Protein AF-A0A5F8GMT0-F1 (afdb_monomer_lite)

Sequence (109 aa):
MADITDQGVKEIFQLEKQEGRELLRRLTKWKGFEEMKESRKNILLDILYDGIVFAVEKGFPWPAVVEVARFTEELLEETKDHRQHQAGHTRETMLLACLLIILEVIKHS

Structure (mmCIF, N/CA/C/O backbone):
data_AF-A0A5F8GMT0-F1
#
_entry.id   AF-A0A5F8GMT0-F1
#
loop_
_atom_site.group_PDB
_atom_site.id
_atom_site.type_symbol
_atom_site.label_atom_id
_atom_site.label_alt_id
_atom_site.label_comp_id
_atom_site.label_asym_id
_atom_site.label_entity_id
_atom_site.label_seq_id
_atom_site.pdbx_PDB_ins_code
_atom_site.Cartn_x
_atom_site.Cartn_y
_atom_site.Cartn_z
_atom_site.occupancy
_atom_site.B_iso_or_equiv
_atom_site.auth_seq_id
_atom_site.auth_comp_id
_atom_site.auth_asym_id
_atom_site.auth_atom_id
_atom_site.pdbx_PDB_model_num
ATOM 1 N N . MET A 1 1 ? -0.303 -10.700 -8.729 1.00 45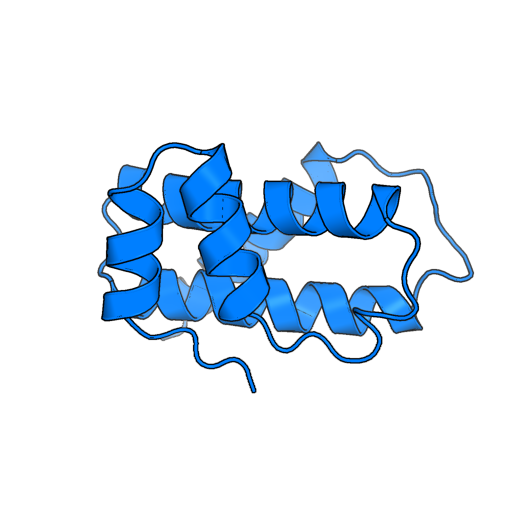.88 1 MET A N 1
ATOM 2 C CA . MET A 1 1 ? -1.267 -10.199 -7.735 1.00 45.88 1 MET A CA 1
ATOM 3 C C . MET A 1 1 ? -0.616 -10.352 -6.378 1.00 45.88 1 MET A C 1
ATOM 5 O O . MET A 1 1 ? -0.422 -11.481 -5.934 1.00 45.88 1 MET A O 1
ATOM 9 N N . ALA A 1 2 ? -0.152 -9.241 -5.812 1.00 55.72 2 ALA A N 1
ATOM 10 C CA . ALA A 1 2 ? 0.416 -9.195 -4.474 1.00 55.72 2 ALA A CA 1
ATOM 11 C C . ALA A 1 2 ? -0.576 -9.674 -3.408 1.00 55.72 2 ALA A C 1
ATOM 13 O O . ALA A 1 2 ? -1.786 -9.530 -3.573 1.00 55.72 2 ALA A O 1
ATOM 14 N N . ASP A 1 3 ? -0.043 -10.170 -2.295 1.00 67.88 3 ASP A N 1
ATOM 15 C CA . ASP A 1 3 ? -0.803 -10.509 -1.082 1.00 67.88 3 ASP A CA 1
ATOM 16 C C . ASP A 1 3 ? -0.928 -9.281 -0.155 1.00 67.88 3 ASP A C 1
ATOM 18 O O . ASP A 1 3 ? -0.948 -9.392 1.070 1.00 67.88 3 ASP A O 1
ATOM 22 N N . ILE A 1 4 ? -0.954 -8.070 -0.727 1.00 77.25 4 ILE A N 1
ATOM 23 C CA . ILE A 1 4 ? -1.113 -6.843 0.057 1.00 77.25 4 ILE A CA 1
ATOM 24 C C . ILE A 1 4 ? -2.561 -6.792 0.549 1.00 77.25 4 ILE A C 1
ATOM 26 O O . ILE A 1 4 ? -3.491 -6.553 -0.221 1.00 77.25 4 ILE A O 1
ATOM 30 N N . THR A 1 5 ? -2.729 -7.044 1.842 1.00 83.75 5 THR A N 1
ATOM 31 C CA . THR A 1 5 ? -3.999 -6.996 2.574 1.00 83.75 5 THR A CA 1
ATOM 32 C C . THR A 1 5 ? -4.039 -5.778 3.488 1.00 83.75 5 THR A C 1
ATOM 34 O O . THR A 1 5 ? -3.006 -5.160 3.758 1.00 83.75 5 THR A O 1
ATOM 37 N N . ASP A 1 6 ? -5.224 -5.442 4.007 1.00 84.75 6 ASP A N 1
ATOM 38 C CA . ASP A 1 6 ? -5.370 -4.353 4.979 1.00 84.75 6 ASP A CA 1
ATOM 39 C C . ASP A 1 6 ? -4.537 -4.618 6.241 1.00 84.75 6 ASP A C 1
ATOM 41 O O . ASP A 1 6 ? -3.960 -3.695 6.812 1.00 84.75 6 ASP A O 1
ATOM 45 N N . GLN A 1 7 ? -4.423 -5.885 6.642 1.00 86.06 7 GLN A N 1
ATOM 46 C CA . GLN A 1 7 ? -3.584 -6.296 7.757 1.00 86.06 7 GLN A CA 1
ATOM 47 C C . GLN A 1 7 ? -2.094 -6.147 7.424 1.00 86.06 7 GLN A C 1
ATOM 49 O O . GLN A 1 7 ? -1.353 -5.578 8.220 1.00 86.06 7 GLN A O 1
ATOM 54 N N . GLY A 1 8 ? -1.675 -6.538 6.216 1.00 85.56 8 GLY A N 1
ATOM 55 C CA . GLY A 1 8 ? -0.292 -6.378 5.768 1.00 85.56 8 GLY A CA 1
ATOM 56 C C . GLY A 1 8 ? 0.176 -4.919 5.756 1.00 85.56 8 GLY A C 1
ATOM 57 O O . GLY A 1 8 ? 1.267 -4.625 6.238 1.00 85.56 8 GLY A O 1
ATOM 58 N N . VAL A 1 9 ? -0.649 -3.980 5.272 1.00 84.50 9 VAL A N 1
ATOM 59 C CA . VAL A 1 9 ? -0.289 -2.545 5.290 1.00 84.50 9 VAL A CA 1
ATOM 60 C C . VAL A 1 9 ? -0.311 -1.942 6.696 1.00 84.50 9 VAL A C 1
ATOM 62 O O . VAL A 1 9 ? 0.509 -1.074 6.991 1.00 84.50 9 VAL A O 1
ATOM 65 N N . LYS A 1 10 ? -1.191 -2.422 7.586 1.00 87.69 10 LYS A N 1
ATOM 66 C CA . LYS A 1 10 ? -1.189 -2.029 9.005 1.00 87.69 10 LYS A CA 1
ATOM 67 C C . LYS A 1 10 ? 0.090 -2.477 9.701 1.00 87.69 10 LYS A C 1
ATOM 69 O O . LYS A 1 10 ? 0.691 -1.682 10.414 1.00 87.69 10 LYS A O 1
ATOM 74 N N . GLU A 1 11 ? 0.515 -3.719 9.478 1.00 88.50 11 GLU A N 1
ATOM 75 C CA . GLU A 1 11 ? 1.762 -4.247 10.040 1.00 88.50 11 GLU A CA 1
ATOM 76 C C . GLU A 1 11 ? 2.977 -3.472 9.517 1.00 88.50 11 GLU A C 1
ATOM 78 O O . GLU A 1 11 ? 3.824 -3.078 10.311 1.00 88.50 11 GLU A O 1
ATOM 83 N N . ILE A 1 12 ? 3.031 -3.144 8.218 1.00 87.75 12 ILE A N 1
ATOM 84 C CA . ILE A 1 12 ? 4.102 -2.299 7.653 1.00 87.75 12 ILE A CA 1
ATOM 85 C C . ILE A 1 12 ? 4.187 -0.948 8.371 1.00 87.75 12 ILE A C 1
ATOM 87 O O . ILE A 1 12 ? 5.289 -0.486 8.653 1.00 87.75 12 ILE A O 1
ATOM 91 N N . PHE A 1 13 ? 3.043 -0.321 8.655 1.00 85.62 13 PHE A N 1
ATOM 92 C CA . PHE A 1 13 ? 2.995 0.980 9.321 1.00 85.62 13 PHE A CA 1
ATOM 93 C C . PHE A 1 13 ? 3.368 0.915 10.811 1.00 85.62 13 PHE A C 1
ATOM 95 O O . PHE A 1 13 ? 3.852 1.898 11.365 1.00 85.62 13 PHE A O 1
ATOM 102 N N . GLN A 1 14 ? 3.140 -0.222 11.474 1.00 88.94 14 GLN A N 1
ATOM 103 C CA . GLN A 1 14 ? 3.498 -0.415 12.884 1.00 88.94 14 GLN A CA 1
ATOM 104 C C . GLN A 1 14 ? 4.979 -0.749 13.105 1.00 88.94 14 GLN A C 1
ATOM 106 O O . GLN A 1 14 ? 5.460 -0.640 14.232 1.00 88.94 14 GLN A O 1
ATOM 111 N N . LEU A 1 15 ? 5.692 -1.164 12.058 1.00 89.19 15 LEU A N 1
ATOM 112 C CA . LEU A 1 15 ? 7.102 -1.539 12.114 1.00 89.19 15 LEU A CA 1
ATOM 113 C C . LEU A 1 15 ? 8.030 -0.341 11.876 1.00 89.19 15 LEU A C 1
ATOM 115 O O . LEU A 1 15 ? 7.666 0.640 11.226 1.00 89.19 15 LEU A O 1
ATOM 119 N N . GLU A 1 16 ? 9.279 -0.441 12.343 1.00 87.31 16 GLU A N 1
ATOM 120 C CA . GLU A 1 16 ? 10.311 0.517 11.948 1.00 87.31 16 GLU A CA 1
ATOM 121 C C . GLU A 1 16 ? 10.566 0.439 10.434 1.00 87.31 16 GLU A C 1
ATOM 123 O O . GLU A 1 16 ? 10.442 -0.620 9.815 1.00 87.31 16 GLU A O 1
ATOM 128 N N . LYS A 1 17 ? 10.977 1.557 9.814 1.00 85.44 17 LYS A N 1
ATOM 129 C CA . LYS A 1 17 ? 11.089 1.683 8.346 1.00 85.44 17 LYS A CA 1
ATOM 130 C C . LYS A 1 17 ? 11.847 0.527 7.680 1.00 85.44 17 LYS A C 1
ATOM 132 O O . LYS A 1 17 ? 11.501 0.135 6.567 1.00 85.44 17 LYS A O 1
ATOM 137 N N . GLN A 1 18 ? 12.897 -0.005 8.306 1.00 85.56 18 GLN A N 1
ATOM 138 C CA . GLN A 1 18 ? 13.635 -1.135 7.733 1.00 85.56 18 GLN A CA 1
ATOM 139 C C . GLN A 1 18 ? 12.822 -2.434 7.749 1.00 85.56 18 GLN A C 1
ATOM 141 O O . GLN A 1 18 ? 12.696 -3.075 6.707 1.00 85.56 18 GLN A O 1
ATOM 146 N N . GLU A 1 19 ? 12.211 -2.774 8.881 1.00 87.50 19 GLU A N 1
ATOM 147 C CA . GLU A 1 19 ? 11.382 -3.972 9.037 1.00 87.50 19 GLU A CA 1
ATOM 148 C C . GLU A 1 19 ? 10.110 -3.894 8.186 1.00 87.50 19 GLU A C 1
ATOM 150 O O . GLU A 1 19 ? 9.765 -4.851 7.491 1.00 87.50 19 GLU A O 1
ATOM 155 N N . GLY A 1 20 ? 9.463 -2.726 8.143 1.00 88.12 20 GLY A N 1
ATOM 156 C CA . GLY A 1 20 ? 8.312 -2.476 7.276 1.00 88.12 20 GLY A CA 1
ATOM 157 C C . GLY A 1 20 ? 8.657 -2.653 5.794 1.00 88.12 20 GLY A C 1
ATOM 158 O O . GLY A 1 20 ? 7.884 -3.245 5.041 1.00 88.12 20 GLY A O 1
ATOM 159 N N . ARG A 1 21 ? 9.854 -2.229 5.360 1.00 85.62 21 ARG A N 1
ATOM 160 C CA . ARG A 1 21 ? 10.343 -2.465 3.987 1.00 85.62 21 ARG A CA 1
ATOM 161 C C . ARG A 1 21 ? 10.620 -3.939 3.707 1.00 85.62 21 ARG A C 1
ATOM 163 O O . ARG A 1 21 ? 10.354 -4.397 2.596 1.00 85.62 21 ARG A O 1
ATOM 170 N N . GLU A 1 22 ? 11.150 -4.685 4.670 1.00 86.19 22 GLU A N 1
ATOM 171 C CA . GLU A 1 22 ? 11.348 -6.129 4.518 1.00 86.19 22 GLU A CA 1
ATOM 172 C C . GLU A 1 22 ? 10.023 -6.886 4.440 1.00 86.19 22 GLU A C 1
ATOM 174 O O . GLU A 1 22 ? 9.872 -7.772 3.595 1.00 86.19 22 GLU A O 1
ATOM 179 N N . LEU A 1 23 ? 9.042 -6.512 5.261 1.00 87.19 23 LEU A N 1
ATOM 180 C CA . LEU A 1 23 ? 7.695 -7.063 5.188 1.00 87.19 23 LEU A CA 1
ATOM 181 C C . LEU A 1 23 ? 7.044 -6.734 3.839 1.00 87.19 23 LEU A C 1
ATOM 183 O O . LEU A 1 23 ? 6.555 -7.630 3.154 1.00 87.19 23 LEU A O 1
ATOM 187 N N . LEU A 1 24 ? 7.134 -5.480 3.393 1.00 86.12 24 LEU A N 1
ATOM 188 C CA . LEU A 1 24 ? 6.643 -5.048 2.086 1.00 86.12 24 LEU A CA 1
ATOM 189 C C . LEU A 1 24 ? 7.295 -5.830 0.940 1.00 86.12 24 LEU A C 1
ATOM 191 O O . LEU A 1 24 ? 6.620 -6.244 -0.001 1.00 86.12 24 LEU A O 1
ATOM 195 N N . ARG A 1 25 ? 8.596 -6.113 1.039 1.00 84.19 25 ARG A N 1
ATOM 196 C CA . ARG A 1 25 ? 9.312 -6.957 0.075 1.00 84.19 25 ARG A CA 1
ATOM 197 C C . ARG A 1 25 ? 8.761 -8.386 0.019 1.00 84.19 25 ARG A C 1
ATOM 199 O O . ARG A 1 25 ? 8.801 -8.995 -1.042 1.00 84.19 25 ARG A O 1
ATOM 206 N N . ARG A 1 26 ? 8.286 -8.935 1.139 1.00 84.12 26 ARG A N 1
ATOM 207 C CA . ARG A 1 26 ? 7.691 -10.283 1.200 1.00 84.12 26 ARG A CA 1
ATOM 208 C C . ARG A 1 26 ? 6.250 -10.302 0.691 1.00 84.12 26 ARG A C 1
ATOM 210 O O . ARG A 1 26 ? 5.832 -11.292 0.099 1.00 84.12 26 ARG A O 1
ATOM 217 N N . LEU A 1 27 ? 5.504 -9.223 0.925 1.00 82.69 27 LEU A N 1
ATOM 218 C CA . LEU A 1 27 ? 4.104 -9.087 0.509 1.00 82.69 27 LEU A CA 1
ATOM 219 C C . LEU A 1 27 ? 3.957 -8.757 -0.985 1.00 82.69 27 LEU A C 1
ATOM 221 O O . LEU A 1 27 ? 2.972 -9.150 -1.616 1.00 82.69 27 LEU A O 1
ATOM 225 N N . THR A 1 28 ? 4.947 -8.070 -1.558 1.00 77.62 28 THR A N 1
ATOM 226 C CA . THR A 1 28 ? 4.999 -7.735 -2.985 1.00 77.62 28 THR A CA 1
ATOM 227 C C . THR A 1 28 ? 5.475 -8.932 -3.811 1.00 77.62 28 THR A C 1
ATOM 229 O O . THR A 1 28 ? 6.503 -9.548 -3.532 1.00 77.62 28 THR A O 1
ATOM 232 N N . LYS A 1 29 ? 4.730 -9.269 -4.869 1.00 70.31 29 LYS A N 1
ATOM 233 C CA . LYS A 1 29 ? 5.061 -10.363 -5.805 1.00 70.31 29 LYS A CA 1
ATOM 234 C C . LYS A 1 29 ? 5.420 -9.797 -7.181 1.00 70.31 29 LYS A C 1
ATOM 236 O O . LYS A 1 29 ? 4.919 -10.277 -8.197 1.00 70.31 29 LYS A O 1
ATOM 241 N N . TRP A 1 30 ? 6.266 -8.760 -7.214 1.00 72.06 30 TRP A N 1
ATOM 242 C CA . TRP A 1 30 ? 6.685 -8.092 -8.453 1.00 72.06 30 TRP A CA 1
ATOM 243 C C . TRP A 1 30 ? 7.280 -9.112 -9.433 1.00 72.06 30 TRP A C 1
ATOM 245 O O . TRP A 1 30 ? 8.280 -9.769 -9.130 1.00 72.06 30 TRP A O 1
ATOM 255 N N . LYS A 1 31 ? 6.730 -9.225 -10.645 1.00 62.34 31 LYS A N 1
ATOM 256 C CA . LYS A 1 31 ? 7.340 -10.082 -11.670 1.00 62.34 31 LYS A CA 1
ATOM 257 C C . LYS A 1 31 ? 8.730 -9.554 -12.030 1.00 62.34 31 LYS A C 1
ATOM 259 O O . LYS A 1 31 ? 8.947 -8.341 -12.135 1.00 62.34 31 LYS A O 1
ATOM 264 N N . GLY A 1 32 ? 9.703 -10.456 -12.152 1.00 63.06 32 GLY A N 1
ATOM 265 C CA . GLY A 1 32 ? 11.104 -10.097 -12.399 1.00 63.06 32 GLY A CA 1
ATOM 266 C C . GLY A 1 32 ? 11.760 -9.329 -11.245 1.00 63.06 32 GLY A C 1
ATOM 267 O O . GLY A 1 32 ? 12.763 -8.641 -11.446 1.00 63.06 32 GLY A O 1
ATOM 268 N N . PHE A 1 33 ? 11.198 -9.387 -10.027 1.00 68.19 33 PHE A N 1
ATOM 269 C CA . PHE A 1 33 ? 11.825 -8.749 -8.870 1.00 68.19 33 PHE A CA 1
ATOM 270 C C . PHE A 1 33 ? 13.199 -9.315 -8.576 1.00 68.19 33 PHE A C 1
ATOM 272 O O . PHE A 1 33 ? 1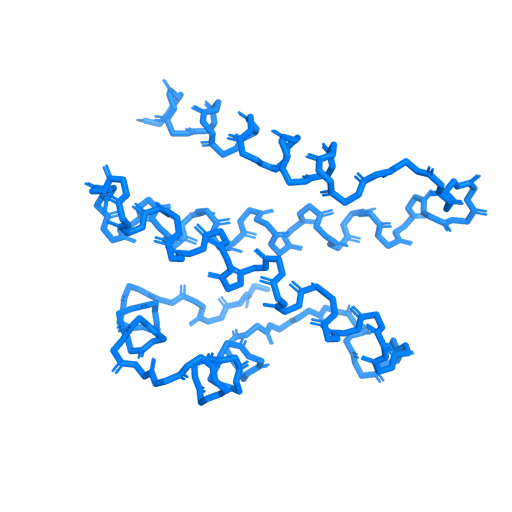4.114 -8.562 -8.264 1.00 68.19 33 PHE A O 1
ATOM 279 N N . GLU A 1 34 ? 13.355 -10.630 -8.683 1.00 67.81 34 GLU A N 1
ATOM 280 C CA . GLU A 1 34 ? 14.618 -11.321 -8.439 1.00 67.81 34 GLU A CA 1
ATOM 281 C C . GLU A 1 34 ? 15.689 -10.909 -9.456 1.00 67.81 34 GLU A C 1
ATOM 283 O O . GLU A 1 34 ? 16.825 -10.648 -9.063 1.00 67.81 34 GLU A O 1
ATOM 288 N N . GLU A 1 35 ? 15.288 -10.685 -10.707 1.00 70.50 35 GLU A N 1
ATOM 289 C CA . GLU A 1 35 ? 16.153 -10.328 -11.839 1.00 70.50 35 GLU A CA 1
ATOM 290 C C . GLU A 1 35 ? 16.555 -8.840 -11.877 1.00 70.50 35 GLU A C 1
ATOM 292 O O . GLU A 1 35 ? 17.497 -8.454 -12.571 1.00 70.50 35 GLU A O 1
ATOM 297 N N . MET A 1 36 ? 15.877 -7.965 -11.122 1.00 73.00 36 MET A N 1
ATOM 298 C CA . MET A 1 36 ? 16.244 -6.547 -11.064 1.00 73.00 36 MET A CA 1
ATOM 299 C C . MET A 1 36 ? 17.568 -6.305 -10.325 1.00 73.00 36 MET A C 1
ATOM 301 O O . MET A 1 36 ? 17.919 -6.995 -9.373 1.00 73.00 36 MET A O 1
ATOM 305 N N . LYS A 1 37 ? 18.281 -5.233 -10.692 1.00 78.69 37 LYS A N 1
ATOM 306 C CA . LYS A 1 37 ? 19.419 -4.741 -9.898 1.00 78.69 37 LYS A CA 1
ATOM 307 C C . LYS A 1 37 ? 18.954 -4.339 -8.498 1.00 78.69 37 LYS A C 1
ATOM 309 O O . LYS A 1 37 ? 17.965 -3.619 -8.361 1.00 78.69 37 LYS A O 1
ATOM 314 N N . GLU A 1 38 ? 19.703 -4.732 -7.473 1.00 74.06 38 GLU A N 1
ATOM 315 C CA . GLU A 1 38 ? 19.366 -4.4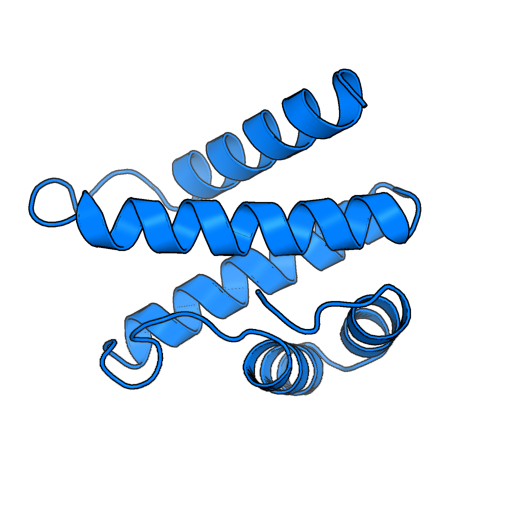86 -6.064 1.00 74.06 38 GLU A CA 1
ATOM 316 C C . GLU A 1 38 ? 19.159 -2.997 -5.736 1.00 74.06 38 GLU A C 1
ATOM 318 O O . GLU A 1 38 ? 18.231 -2.634 -5.015 1.00 74.06 38 GLU A O 1
ATOM 323 N N . SER A 1 39 ? 19.929 -2.109 -6.368 1.00 75.81 39 SER A N 1
ATOM 324 C CA . SER A 1 39 ? 19.761 -0.652 -6.262 1.00 75.81 39 SER A CA 1
ATOM 325 C C . SER A 1 39 ? 18.368 -0.202 -6.711 1.00 75.81 39 SER A C 1
ATOM 327 O O . SER A 1 39 ? 17.736 0.623 -6.058 1.00 75.81 39 SER A O 1
ATOM 329 N N . ARG A 1 40 ? 17.856 -0.776 -7.808 1.00 74.38 40 ARG A N 1
ATOM 330 C CA . ARG A 1 40 ? 16.517 -0.472 -8.327 1.00 74.38 40 ARG A CA 1
ATOM 331 C C . ARG A 1 40 ? 15.438 -1.025 -7.397 1.00 74.38 40 ARG A C 1
ATOM 333 O O . ARG A 1 40 ? 14.490 -0.306 -7.107 1.00 74.38 40 ARG A O 1
ATOM 340 N N . LYS A 1 41 ? 15.608 -2.251 -6.886 1.00 76.81 41 LYS A N 1
ATOM 341 C CA . LYS A 1 41 ? 14.689 -2.853 -5.901 1.00 76.81 41 LYS A CA 1
ATOM 342 C C . LYS A 1 41 ? 14.533 -1.959 -4.674 1.00 76.81 41 LYS A C 1
ATOM 344 O O . LYS A 1 41 ? 13.416 -1.676 -4.259 1.00 76.81 41 LYS A O 1
ATOM 349 N N . ASN A 1 42 ? 15.654 -1.468 -4.147 1.00 80.38 42 ASN A N 1
ATOM 350 C CA . ASN A 1 42 ? 15.663 -0.597 -2.979 1.00 80.38 42 ASN A CA 1
ATOM 351 C C . ASN A 1 42 ? 14.902 0.710 -3.207 1.00 80.38 42 ASN A C 1
ATOM 353 O O . ASN A 1 42 ? 14.139 1.104 -2.331 1.00 80.38 42 ASN A O 1
ATOM 357 N N . ILE A 1 43 ? 15.076 1.341 -4.373 1.00 80.19 43 ILE A N 1
ATOM 358 C CA . ILE A 1 43 ? 14.374 2.581 -4.735 1.00 80.19 43 ILE A CA 1
ATOM 359 C C . ILE A 1 43 ? 12.865 2.343 -4.844 1.00 80.19 43 ILE A C 1
ATOM 361 O O . ILE A 1 43 ? 12.088 3.120 -4.306 1.00 80.19 43 ILE A O 1
ATOM 365 N N . LEU A 1 44 ? 12.447 1.268 -5.514 1.00 76.94 44 LEU A N 1
ATOM 366 C CA . LEU A 1 44 ? 11.030 0.939 -5.686 1.00 76.94 44 LEU A CA 1
ATOM 367 C C . LEU A 1 44 ? 10.349 0.636 -4.346 1.00 76.94 44 LEU A C 1
ATOM 369 O O . LEU A 1 44 ? 9.245 1.107 -4.100 1.00 76.94 44 LEU A O 1
ATOM 373 N N . LEU A 1 45 ? 11.026 -0.109 -3.465 1.00 82.69 45 LEU A N 1
ATOM 374 C CA . LEU A 1 45 ? 10.525 -0.389 -2.118 1.00 82.69 45 LEU A CA 1
ATOM 375 C C . LEU A 1 45 ? 10.418 0.879 -1.269 1.00 82.69 45 LEU A C 1
ATOM 377 O O . LEU A 1 45 ? 9.500 0.986 -0.468 1.00 82.69 45 LEU A O 1
ATOM 381 N N . ASP A 1 46 ? 11.349 1.823 -1.425 1.00 83.94 46 ASP A N 1
ATOM 382 C CA . ASP A 1 46 ? 11.298 3.106 -0.718 1.00 83.94 46 ASP A CA 1
ATOM 383 C C . ASP A 1 46 ? 10.109 3.951 -1.200 1.00 83.94 46 ASP A C 1
ATOM 385 O O . ASP A 1 46 ? 9.359 4.443 -0.370 1.00 83.94 46 ASP A O 1
ATOM 389 N N . ILE A 1 47 ? 9.861 4.013 -2.516 1.00 78.81 47 ILE A N 1
ATOM 390 C CA . ILE A 1 47 ? 8.693 4.704 -3.096 1.00 78.81 47 ILE A CA 1
ATOM 391 C C . ILE A 1 47 ? 7.380 4.082 -2.609 1.00 78.81 47 ILE A C 1
ATOM 393 O O . ILE A 1 47 ? 6.466 4.802 -2.220 1.00 78.81 47 ILE A O 1
ATOM 397 N N . LEU A 1 48 ? 7.276 2.750 -2.628 1.00 80.69 48 LEU A N 1
ATOM 398 C CA . LEU A 1 48 ? 6.053 2.066 -2.212 1.00 80.69 48 LEU A CA 1
ATOM 399 C C . LEU A 1 48 ? 5.791 2.236 -0.707 1.00 80.69 48 LEU A C 1
ATOM 401 O O . LEU A 1 48 ? 4.656 2.479 -0.308 1.00 80.69 48 LEU A O 1
ATOM 405 N N . TYR A 1 49 ? 6.838 2.151 0.119 1.00 86.06 49 TYR A N 1
ATOM 406 C CA . TYR A 1 49 ? 6.739 2.408 1.555 1.00 86.06 49 TYR A CA 1
ATOM 407 C C . TYR A 1 49 ? 6.300 3.851 1.838 1.00 86.06 49 TYR A C 1
ATOM 409 O O . TYR A 1 49 ? 5.378 4.064 2.620 1.00 86.06 49 TYR A O 1
ATOM 417 N N . ASP A 1 50 ? 6.917 4.829 1.171 1.00 83.38 50 ASP A N 1
ATOM 418 C CA . ASP A 1 50 ? 6.584 6.248 1.327 1.00 83.38 50 ASP A CA 1
ATOM 419 C C . ASP A 1 50 ? 5.134 6.533 0.908 1.00 83.38 50 ASP A C 1
ATOM 421 O O . ASP A 1 50 ? 4.411 7.218 1.621 1.00 83.38 50 ASP A O 1
ATOM 425 N N . GLY A 1 51 ? 4.658 5.908 -0.176 1.00 79.00 51 GLY A N 1
ATOM 426 C CA . GLY A 1 51 ? 3.261 5.998 -0.609 1.00 79.00 51 GLY A CA 1
ATOM 427 C C . GLY A 1 51 ? 2.260 5.429 0.406 1.00 79.00 51 GLY A C 1
ATOM 428 O O . GLY A 1 51 ? 1.212 6.033 0.634 1.00 79.00 51 GLY A O 1
ATOM 429 N N . ILE A 1 52 ? 2.586 4.303 1.053 1.00 82.81 52 ILE A N 1
ATOM 430 C CA . ILE A 1 52 ? 1.756 3.713 2.119 1.00 82.81 52 ILE A CA 1
ATOM 431 C C . ILE A 1 52 ? 1.719 4.636 3.337 1.00 82.81 52 ILE A C 1
ATOM 433 O O . ILE A 1 52 ? 0.634 4.962 3.817 1.00 82.81 52 ILE A O 1
ATOM 437 N N . VAL A 1 53 ? 2.884 5.082 3.819 1.00 85.00 53 VAL A N 1
ATOM 438 C CA . VAL A 1 53 ? 2.979 5.993 4.970 1.00 85.00 53 VAL A CA 1
ATOM 439 C C . VAL A 1 53 ? 2.226 7.284 4.682 1.00 85.00 53 VAL A C 1
ATOM 441 O O . VAL A 1 53 ? 1.386 7.678 5.483 1.00 85.00 53 VAL A O 1
ATOM 444 N N . PHE A 1 54 ? 2.428 7.877 3.506 1.00 82.69 54 PHE A N 1
ATOM 445 C CA . PHE A 1 54 ? 1.719 9.077 3.086 1.00 82.69 54 PHE A CA 1
ATOM 446 C C . PHE A 1 54 ? 0.200 8.878 3.104 1.00 82.69 54 PHE A C 1
ATOM 448 O O . PHE A 1 54 ? -0.526 9.725 3.624 1.00 82.69 54 PHE A O 1
ATOM 455 N N . ALA A 1 55 ? -0.307 7.765 2.566 1.00 81.75 55 ALA A N 1
ATOM 456 C CA . ALA A 1 55 ? -1.742 7.499 2.559 1.00 81.75 55 ALA A CA 1
ATOM 457 C C . ALA A 1 55 ? -2.303 7.341 3.989 1.00 81.75 55 ALA A C 1
ATOM 459 O O . ALA A 1 55 ? -3.365 7.880 4.310 1.00 81.75 55 ALA A O 1
ATOM 460 N N . VAL A 1 56 ? -1.564 6.674 4.877 1.00 84.38 56 VAL A N 1
ATOM 461 C CA . VAL A 1 56 ? -1.947 6.551 6.290 1.00 84.38 56 VAL A CA 1
ATOM 462 C C . VAL A 1 56 ? -1.911 7.911 6.998 1.00 84.38 56 VAL A C 1
ATOM 464 O O . VAL A 1 56 ? -2.874 8.271 7.671 1.00 84.38 56 VAL A O 1
ATOM 467 N N . GLU A 1 57 ? -0.861 8.711 6.802 1.00 84.69 57 GLU A N 1
ATOM 468 C CA . GLU A 1 57 ? -0.718 10.050 7.396 1.00 84.69 57 GLU A CA 1
ATOM 469 C C . GLU A 1 57 ? -1.775 11.044 6.897 1.00 84.69 57 GLU A C 1
ATOM 471 O O . GLU A 1 57 ? -2.182 11.948 7.627 1.00 84.69 57 GLU A O 1
ATOM 476 N N . LYS A 1 58 ? -2.267 10.873 5.666 1.00 83.50 58 LYS A N 1
ATOM 477 C CA . LYS A 1 58 ? -3.403 11.640 5.134 1.00 83.50 58 LYS A CA 1
ATOM 478 C C . LYS A 1 58 ? -4.759 11.193 5.684 1.00 83.50 58 LYS A C 1
ATOM 480 O O . LYS A 1 58 ? -5.751 11.875 5.433 1.00 83.50 58 LYS A O 1
ATOM 485 N N . GLY A 1 59 ? -4.810 10.096 6.438 1.00 82.25 59 GLY A N 1
ATOM 486 C CA . GLY A 1 59 ? -6.034 9.569 7.034 1.00 82.25 59 GLY A CA 1
ATOM 487 C C . GLY A 1 59 ? -6.908 8.780 6.060 1.00 82.25 59 GLY A C 1
ATOM 488 O O . GLY A 1 59 ? -8.111 8.657 6.296 1.00 82.25 59 GLY A O 1
ATOM 489 N N . PHE A 1 60 ? -6.341 8.256 4.966 1.00 81.00 60 PHE A N 1
ATOM 490 C CA . PHE A 1 60 ? -7.093 7.379 4.071 1.00 81.00 60 PHE A CA 1
ATOM 491 C C . PHE A 1 60 ? -7.503 6.086 4.796 1.00 81.00 60 PHE A C 1
ATOM 493 O O . PHE A 1 60 ? -6.752 5.564 5.627 1.00 81.00 60 PHE A O 1
ATOM 500 N N . PRO A 1 61 ? -8.687 5.530 4.487 1.00 85.12 61 PRO A N 1
ATOM 501 C CA . PRO A 1 61 ? -9.110 4.262 5.059 1.00 85.12 61 PRO A CA 1
ATOM 502 C C . PRO A 1 61 ? -8.208 3.126 4.554 1.00 85.12 61 PRO A C 1
ATOM 504 O O . PRO A 1 61 ? -7.759 3.137 3.409 1.00 85.12 61 PRO A O 1
ATOM 507 N N . TRP A 1 62 ? -7.974 2.108 5.386 1.00 85.50 62 TRP A N 1
ATOM 508 C CA . TRP A 1 62 ? -7.070 0.991 5.068 1.00 85.50 62 TRP A CA 1
ATOM 509 C C . TRP A 1 62 ? -7.298 0.321 3.700 1.00 85.50 62 TRP A C 1
ATOM 511 O O . TRP A 1 62 ? -6.304 0.030 3.039 1.00 85.50 62 TRP A O 1
ATOM 521 N N . PRO A 1 63 ? -8.541 0.112 3.217 1.00 83.75 63 PRO A N 1
ATOM 522 C CA . PRO A 1 63 ? -8.772 -0.399 1.865 1.00 83.75 63 PRO A CA 1
ATOM 523 C C . PRO A 1 63 ? -8.180 0.498 0.769 1.00 83.75 63 PRO A C 1
ATOM 525 O O . PRO A 1 63 ? -7.542 -0.011 -0.146 1.00 83.75 63 PRO A O 1
ATOM 528 N N . ALA A 1 64 ? -8.294 1.823 0.906 1.00 80.75 64 ALA A N 1
ATOM 529 C CA . ALA A 1 64 ? -7.704 2.767 -0.040 1.00 80.75 64 ALA A CA 1
ATOM 530 C C . ALA A 1 64 ? -6.169 2.728 0.015 1.00 80.75 64 ALA A C 1
ATOM 532 O O . ALA A 1 64 ? -5.519 2.778 -1.020 1.00 80.75 64 ALA A O 1
ATOM 533 N N . VAL A 1 65 ? -5.576 2.559 1.204 1.00 83.31 65 VAL A N 1
ATOM 534 C CA . VAL A 1 65 ? -4.118 2.371 1.366 1.00 83.31 65 VAL A CA 1
ATOM 535 C C . VAL A 1 65 ? -3.636 1.088 0.672 1.00 83.31 65 VAL A C 1
ATOM 537 O O . VAL A 1 65 ? -2.570 1.071 0.057 1.00 83.31 65 VAL A O 1
ATOM 540 N N . VAL A 1 66 ? -4.425 0.012 0.725 1.00 84.44 66 VAL A N 1
ATOM 541 C CA . VAL A 1 66 ? -4.138 -1.226 -0.017 1.00 84.44 66 VAL A CA 1
ATOM 542 C C . VAL A 1 66 ? -4.213 -0.991 -1.525 1.00 84.44 66 VAL A C 1
ATOM 544 O O . VAL A 1 66 ? -3.330 -1.449 -2.251 1.00 84.44 66 VAL A O 1
ATOM 547 N N . GLU A 1 67 ? -5.224 -0.263 -2.002 1.00 80.50 67 GLU A N 1
ATOM 548 C CA . GLU A 1 67 ? -5.337 0.100 -3.418 1.00 80.50 67 GLU A CA 1
ATOM 549 C C . GLU A 1 67 ? -4.158 0.955 -3.881 1.00 80.50 67 GLU A C 1
ATOM 551 O O . GLU A 1 67 ? -3.557 0.636 -4.901 1.00 80.50 67 GLU A O 1
ATOM 556 N N . VAL A 1 68 ? -3.741 1.952 -3.096 1.00 77.62 68 VAL A N 1
ATOM 557 C CA . VAL A 1 68 ? -2.530 2.755 -3.343 1.00 77.62 68 VAL A CA 1
ATOM 558 C C . VAL A 1 68 ? -1.308 1.862 -3.552 1.00 77.62 68 VAL A C 1
ATOM 560 O O . VAL A 1 68 ? -0.546 2.041 -4.507 1.00 77.62 68 VAL A O 1
ATOM 563 N N . ALA A 1 69 ? -1.117 0.891 -2.660 1.00 80.06 69 ALA A N 1
ATOM 564 C CA . ALA A 1 69 ? 0.035 0.008 -2.692 1.00 80.06 69 ALA A CA 1
ATOM 5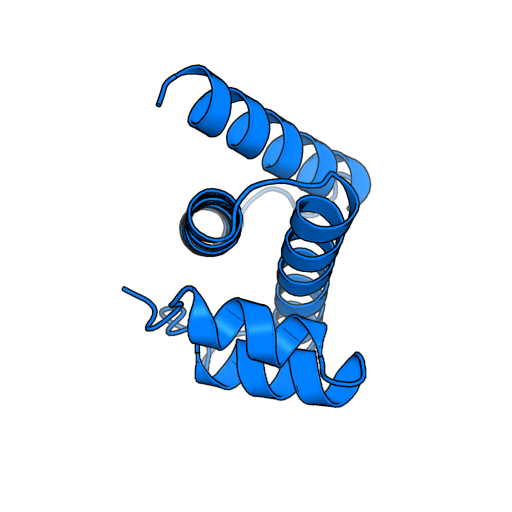65 C C . ALA A 1 69 ? 0.006 -0.940 -3.903 1.00 80.06 69 ALA A C 1
ATOM 567 O O . ALA A 1 69 ? 1.023 -1.124 -4.574 1.00 80.06 69 ALA A O 1
ATOM 568 N N . ARG A 1 70 ? -1.165 -1.502 -4.224 1.00 78.94 70 ARG A N 1
ATOM 569 C CA . ARG A 1 70 ? -1.358 -2.348 -5.411 1.00 78.94 70 ARG A CA 1
ATOM 570 C C . ARG A 1 70 ? -1.161 -1.565 -6.702 1.00 78.94 70 ARG A C 1
ATOM 572 O O . ARG A 1 70 ? -0.412 -2.004 -7.566 1.00 78.94 70 ARG A O 1
ATOM 579 N N . PHE A 1 71 ? -1.755 -0.382 -6.791 1.00 75.75 71 PHE A N 1
ATOM 580 C CA . PHE A 1 71 ? -1.661 0.466 -7.970 1.00 75.75 71 PHE A CA 1
ATOM 581 C C . PHE A 1 71 ? -0.218 0.908 -8.227 1.00 75.75 71 PHE A C 1
ATOM 583 O O . PHE A 1 71 ? 0.267 0.883 -9.356 1.00 75.75 71 PHE A O 1
ATOM 590 N N . THR A 1 72 ? 0.505 1.258 -7.162 1.00 74.75 72 THR A N 1
ATOM 591 C CA . THR A 1 72 ? 1.929 1.591 -7.252 1.00 74.75 72 THR A CA 1
ATOM 592 C C . THR A 1 72 ? 2.746 0.387 -7.730 1.00 74.75 72 THR A C 1
ATOM 594 O O . THR A 1 72 ? 3.623 0.556 -8.569 1.00 74.75 72 THR A O 1
ATOM 597 N N . GLU A 1 73 ? 2.460 -0.833 -7.263 1.00 76.25 73 GLU A N 1
ATOM 598 C CA . GLU A 1 73 ? 3.076 -2.056 -7.801 1.00 76.25 73 GLU A CA 1
ATOM 599 C C . GLU A 1 73 ? 2.817 -2.211 -9.309 1.00 76.25 73 GLU A C 1
ATOM 601 O O . GLU A 1 73 ? 3.774 -2.354 -10.072 1.00 76.25 73 GLU A O 1
ATOM 606 N N . GLU A 1 74 ? 1.559 -2.119 -9.742 1.00 75.94 74 GLU A N 1
ATOM 607 C CA . GLU A 1 74 ? 1.159 -2.301 -11.143 1.00 75.94 74 GLU A CA 1
ATOM 608 C C . GLU A 1 74 ? 1.811 -1.258 -12.063 1.00 75.94 74 GLU A C 1
ATOM 610 O O . GLU A 1 74 ? 2.411 -1.606 -13.084 1.00 75.94 74 GLU A O 1
ATOM 615 N N . LEU A 1 75 ? 1.805 0.014 -11.657 1.00 71.31 75 LEU A N 1
ATOM 616 C CA . LEU A 1 75 ? 2.452 1.096 -12.398 1.00 71.31 75 LEU A CA 1
ATOM 617 C C . LEU A 1 75 ? 3.971 0.886 -12.490 1.00 71.31 75 LEU A C 1
ATOM 619 O O . LEU A 1 75 ? 4.588 1.102 -13.536 1.00 71.31 75 LEU A O 1
ATOM 623 N N . LEU A 1 76 ? 4.605 0.440 -11.402 1.00 69.44 76 LEU A N 1
ATOM 624 C CA . LEU A 1 76 ? 6.037 0.147 -11.390 1.00 69.44 76 LEU A CA 1
ATOM 625 C C . LEU A 1 76 ? 6.392 -1.048 -12.283 1.00 69.44 76 LEU A C 1
ATOM 627 O O . LEU A 1 76 ? 7.479 -1.042 -12.869 1.00 69.44 76 LEU A O 1
ATOM 631 N N . GLU A 1 77 ? 5.513 -2.046 -12.398 1.00 69.56 77 GLU A N 1
ATOM 632 C CA . GLU A 1 77 ? 5.641 -3.148 -13.355 1.00 69.56 77 GLU A CA 1
ATOM 633 C C . GLU A 1 77 ? 5.515 -2.660 -14.801 1.00 69.56 77 GLU A C 1
ATOM 635 O O . GLU A 1 77 ? 6.399 -2.958 -15.604 1.00 69.56 77 GLU A O 1
ATOM 640 N N . GLU A 1 78 ? 4.520 -1.833 -15.119 1.00 65.44 78 GLU A N 1
ATOM 641 C CA . GLU A 1 78 ? 4.352 -1.245 -16.457 1.00 65.44 78 GLU A CA 1
ATOM 642 C C . GLU A 1 78 ? 5.550 -0.362 -16.855 1.00 65.44 78 GLU A C 1
ATOM 644 O O . GLU A 1 78 ? 6.026 -0.371 -17.995 1.00 65.44 78 GLU A O 1
ATOM 649 N N . THR A 1 79 ? 6.132 0.346 -15.885 1.00 61.91 79 THR A N 1
ATOM 650 C CA . THR A 1 79 ? 7.326 1.169 -16.113 1.00 61.91 79 THR A CA 1
ATOM 651 C C . THR A 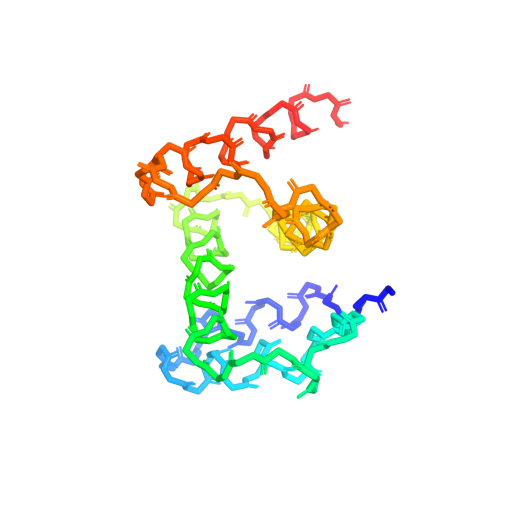1 79 ? 8.602 0.323 -16.310 1.00 61.91 79 THR A C 1
ATOM 653 O O . THR A 1 79 ? 9.649 0.874 -16.663 1.00 61.91 79 THR A O 1
ATOM 656 N N . LYS A 1 80 ? 8.596 -0.997 -16.053 1.00 57.31 80 LYS A N 1
ATOM 657 C CA . LYS A 1 80 ? 9.719 -1.880 -16.443 1.00 57.31 80 LYS A CA 1
ATOM 658 C C . LYS A 1 80 ? 9.736 -2.102 -17.949 1.00 57.31 80 LYS A C 1
ATOM 660 O O . LYS A 1 80 ? 10.824 -2.109 -18.519 1.00 57.31 80 LYS A O 1
ATOM 665 N N . ASP A 1 81 ? 8.560 -2.231 -18.555 1.00 52.09 81 ASP A N 1
ATOM 666 C CA . ASP A 1 81 ? 8.399 -2.475 -19.989 1.00 52.09 81 ASP A CA 1
ATOM 667 C C . ASP A 1 81 ? 8.803 -1.235 -20.809 1.00 52.09 81 ASP A C 1
ATOM 669 O O . ASP A 1 81 ? 9.535 -1.321 -21.791 1.00 52.09 81 ASP A O 1
ATOM 673 N N . HIS A 1 82 ? 8.486 -0.038 -20.303 1.00 48.16 82 HIS A N 1
ATOM 674 C CA . HIS A 1 82 ? 8.724 1.223 -21.018 1.00 48.16 82 HIS A CA 1
ATOM 675 C C . HIS A 1 82 ? 10.112 1.872 -20.806 1.00 48.16 82 HIS A C 1
ATOM 677 O O . HIS A 1 82 ? 10.436 2.877 -21.445 1.00 48.16 82 HIS A O 1
ATOM 683 N N . ARG A 1 83 ? 10.981 1.338 -19.930 1.00 45.88 83 ARG A N 1
ATOM 684 C CA . ARG A 1 83 ? 12.256 1.996 -19.541 1.00 45.88 83 ARG A CA 1
ATOM 685 C C . ARG A 1 83 ? 13.518 1.529 -20.264 1.00 45.88 83 ARG A C 1
ATOM 687 O O . ARG A 1 83 ? 14.616 1.691 -19.729 1.00 45.88 83 ARG A O 1
ATOM 694 N N . GLN A 1 84 ? 13.412 1.078 -21.513 1.00 46.66 84 GLN A N 1
ATOM 695 C CA . GLN A 1 84 ? 14.583 1.132 -22.396 1.00 46.66 84 GLN A CA 1
ATOM 696 C C . GLN A 1 84 ? 14.931 2.563 -22.851 1.00 46.66 84 GLN A C 1
ATOM 698 O O . GLN A 1 84 ? 16.042 2.743 -23.340 1.00 46.66 84 GLN A O 1
ATOM 703 N N . HIS A 1 85 ? 14.080 3.590 -22.641 1.00 40.06 85 HIS A N 1
ATOM 704 C CA . HIS A 1 85 ? 14.342 4.904 -23.256 1.00 40.06 85 HIS A CA 1
ATOM 705 C C . HIS A 1 85 ? 14.411 6.179 -22.407 1.00 40.06 85 HIS A C 1
ATOM 707 O O . HIS A 1 85 ? 14.947 7.151 -22.928 1.00 40.06 85 HIS A O 1
ATOM 713 N N . GLN A 1 86 ? 14.004 6.247 -21.135 1.00 40.00 86 GLN A N 1
ATOM 714 C CA . GLN A 1 86 ? 14.181 7.502 -20.374 1.00 40.00 86 GLN A CA 1
ATOM 715 C C . GLN A 1 86 ? 14.521 7.266 -18.897 1.00 40.00 86 GLN A C 1
ATOM 717 O O . GLN A 1 86 ? 13.662 7.036 -18.049 1.00 40.00 86 GLN A O 1
ATOM 722 N N . ALA A 1 87 ? 15.816 7.345 -18.586 1.00 40.41 87 ALA A N 1
ATOM 723 C CA . ALA A 1 87 ? 16.344 7.465 -17.233 1.00 40.41 87 ALA A CA 1
ATOM 724 C C . ALA A 1 87 ? 16.811 8.912 -17.037 1.00 40.41 87 ALA A C 1
ATOM 726 O O . ALA A 1 87 ? 17.915 9.262 -17.442 1.00 40.41 87 ALA A O 1
ATOM 727 N N . GLY A 1 88 ? 15.964 9.770 -16.465 1.00 43.25 88 GLY A N 1
ATOM 728 C CA . GLY A 1 88 ? 16.378 11.154 -16.220 1.00 43.25 88 GLY A CA 1
ATOM 729 C C . GLY A 1 88 ? 15.340 12.129 -15.679 1.00 43.25 88 GLY A C 1
ATOM 730 O O . GLY A 1 88 ? 15.713 13.267 -15.423 1.00 43.25 88 GLY A O 1
ATOM 731 N N . HIS A 1 89 ? 14.076 11.740 -15.480 1.00 43.12 89 HIS A N 1
ATOM 732 C CA . HIS A 1 89 ? 13.086 12.654 -14.912 1.00 43.12 89 HIS A CA 1
ATOM 733 C C . HIS A 1 89 ? 12.773 12.282 -13.456 1.00 43.12 89 HIS A C 1
ATOM 735 O O . HIS A 1 89 ? 12.132 11.276 -13.167 1.00 43.12 89 HIS A O 1
ATOM 741 N N . THR A 1 90 ? 13.411 13.061 -12.583 1.00 49.84 90 THR A N 1
ATOM 742 C CA . THR A 1 90 ? 13.158 1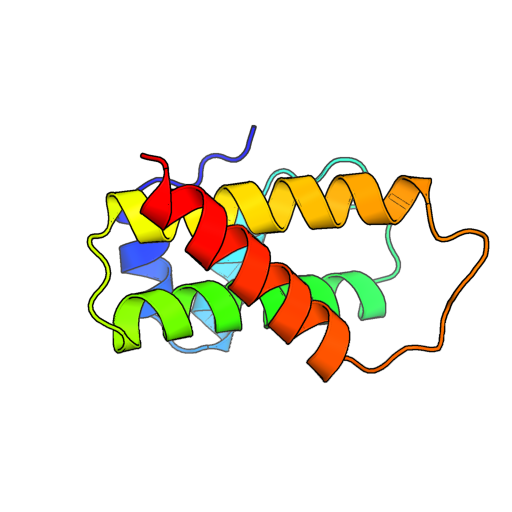3.400 -11.176 1.00 49.84 90 THR A CA 1
ATOM 743 C C . THR A 1 90 ? 12.263 12.450 -10.368 1.00 49.84 90 THR A C 1
ATOM 745 O O . THR A 1 90 ? 11.086 12.248 -10.649 1.00 49.84 90 THR A O 1
ATOM 748 N N . ARG A 1 91 ? 12.820 11.919 -9.270 1.00 48.81 91 ARG A N 1
ATOM 749 C CA . ARG A 1 91 ? 12.120 11.081 -8.272 1.00 48.81 91 ARG A CA 1
ATOM 750 C C . ARG A 1 91 ? 10.811 11.725 -7.794 1.00 48.81 91 ARG A C 1
ATOM 752 O O . ARG A 1 91 ? 9.839 11.018 -7.565 1.00 48.81 91 ARG A O 1
ATOM 759 N N . GLU A 1 92 ? 10.780 13.053 -7.728 1.00 48.72 92 GLU A N 1
ATOM 760 C CA . GLU A 1 92 ? 9.606 13.853 -7.376 1.00 48.72 92 GLU A CA 1
ATOM 761 C C . GLU A 1 92 ? 8.506 13.808 -8.441 1.00 48.72 92 GLU A C 1
ATOM 763 O O . GLU A 1 92 ? 7.341 13.717 -8.085 1.00 48.72 92 GLU A O 1
ATOM 768 N N . THR A 1 93 ? 8.832 13.791 -9.737 1.00 53.75 93 THR A N 1
ATOM 769 C CA . THR A 1 93 ? 7.821 13.697 -10.803 1.00 53.75 93 THR A CA 1
ATOM 770 C C . THR A 1 93 ? 7.183 12.317 -10.853 1.00 53.75 93 THR A C 1
ATOM 772 O O . THR A 1 93 ? 5.995 12.214 -11.133 1.00 53.75 93 THR A O 1
ATOM 775 N N . MET A 1 94 ? 7.941 11.260 -10.542 1.00 59.66 94 MET A N 1
ATOM 776 C CA . MET A 1 94 ? 7.389 9.907 -10.458 1.00 59.66 94 MET A CA 1
ATOM 777 C C . MET A 1 94 ? 6.534 9.723 -9.197 1.00 59.66 94 MET A C 1
ATOM 779 O O . MET A 1 94 ? 5.460 9.146 -9.291 1.00 59.66 94 MET A O 1
ATOM 783 N N . LEU A 1 95 ? 6.952 10.272 -8.049 1.00 57.62 95 LEU A N 1
ATOM 784 C CA . LEU A 1 95 ? 6.127 10.325 -6.834 1.00 57.62 95 LEU A CA 1
ATOM 785 C C . LEU A 1 95 ? 4.848 11.140 -7.055 1.00 57.62 95 LEU A C 1
ATOM 787 O O . LEU A 1 95 ? 3.773 10.659 -6.726 1.00 57.62 95 LEU A O 1
ATOM 791 N N . LEU A 1 96 ? 4.938 12.325 -7.665 1.00 59.84 96 LEU A N 1
ATOM 792 C CA . LEU A 1 96 ? 3.782 13.168 -7.979 1.00 59.84 96 LEU A CA 1
ATOM 793 C C . LEU A 1 96 ? 2.844 12.508 -8.987 1.00 59.84 96 LEU A C 1
ATOM 795 O O . LEU A 1 96 ? 1.638 12.600 -8.804 1.00 59.84 96 LEU A O 1
ATOM 799 N N . ALA A 1 97 ? 3.368 11.825 -10.009 1.00 60.16 97 ALA A N 1
ATOM 800 C CA . ALA A 1 97 ? 2.556 11.060 -10.950 1.00 60.16 97 ALA A CA 1
ATOM 801 C C . ALA A 1 97 ? 1.866 9.879 -10.256 1.00 60.16 97 ALA A C 1
ATOM 803 O O . ALA A 1 97 ? 0.662 9.715 -10.418 1.00 60.16 97 ALA A O 1
ATOM 804 N N . CYS A 1 98 ? 2.583 9.114 -9.420 1.00 60.12 98 CYS A N 1
ATOM 805 C CA . CYS A 1 98 ? 1.974 8.068 -8.598 1.00 60.12 98 CYS A CA 1
ATOM 806 C C . CYS A 1 98 ? 0.865 8.655 -7.717 1.00 60.12 98 CYS A C 1
ATOM 808 O O . CYS A 1 98 ? -0.252 8.157 -7.754 1.00 60.12 98 CYS A O 1
ATOM 810 N N . LEU A 1 99 ? 1.133 9.737 -6.978 1.00 60.81 99 LEU A N 1
ATOM 811 C CA . LEU A 1 99 ? 0.154 10.407 -6.117 1.00 60.81 99 LEU A CA 1
ATOM 812 C C . LEU A 1 99 ? -1.053 10.961 -6.885 1.00 60.81 99 LEU A C 1
ATOM 814 O O . LEU A 1 99 ? -2.166 10.884 -6.374 1.00 60.81 99 LEU A O 1
ATOM 818 N N . LEU A 1 100 ? -0.854 11.522 -8.082 1.00 63.78 100 LEU A N 1
ATOM 819 C CA . LEU A 1 100 ? -1.932 12.011 -8.946 1.00 63.78 100 LEU A CA 1
ATOM 820 C C . LEU A 1 100 ? -2.824 10.863 -9.401 1.00 63.78 100 LEU A C 1
ATOM 822 O O . LEU A 1 100 ? -4.037 10.968 -9.262 1.00 63.78 100 LEU A O 1
ATOM 826 N N . ILE A 1 101 ? -2.235 9.752 -9.846 1.00 59.91 101 ILE A N 1
ATOM 827 C CA . ILE A 1 101 ? -3.015 8.593 -10.277 1.00 59.91 101 ILE A CA 1
ATOM 828 C C . ILE A 1 101 ? -3.725 7.945 -9.078 1.00 59.91 101 ILE A C 1
ATOM 830 O O . ILE A 1 101 ? -4.894 7.590 -9.174 1.00 59.91 101 ILE A O 1
ATOM 834 N N . ILE A 1 102 ? -3.068 7.875 -7.916 1.00 62.66 102 ILE A N 1
ATOM 835 C CA . ILE A 1 102 ? -3.671 7.424 -6.654 1.00 62.66 102 ILE A CA 1
ATOM 836 C C . ILE A 1 102 ? -4.871 8.312 -6.270 1.00 62.66 102 ILE A C 1
ATOM 838 O O . ILE A 1 102 ? -5.927 7.800 -5.902 1.00 62.66 102 ILE A O 1
ATOM 842 N N . LEU A 1 103 ? -4.740 9.639 -6.374 1.00 59.53 103 LEU A N 1
ATOM 843 C CA . LEU A 1 103 ? -5.827 10.587 -6.109 1.00 59.53 103 LEU A CA 1
ATOM 844 C C . LEU A 1 103 ? -6.952 10.492 -7.148 1.00 59.53 103 LEU A C 1
ATOM 846 O O . LEU A 1 103 ? -8.113 10.648 -6.780 1.00 59.53 103 LEU A O 1
ATOM 850 N N . GLU A 1 104 ? -6.642 10.238 -8.420 1.00 61.59 104 GLU A N 1
ATOM 851 C CA . GLU A 1 104 ? -7.644 10.027 -9.472 1.00 61.59 104 GLU A CA 1
ATOM 852 C C . GLU A 1 104 ? -8.421 8.723 -9.268 1.00 61.59 104 GLU A C 1
ATOM 854 O O . GLU A 1 104 ? -9.646 8.733 -9.375 1.00 61.59 104 GLU A O 1
ATOM 859 N N . VAL A 1 105 ? -7.744 7.635 -8.891 1.00 56.56 105 VAL A N 1
ATOM 860 C CA . VAL A 1 105 ? -8.367 6.334 -8.603 1.00 56.56 105 VAL A CA 1
ATOM 861 C C . VAL A 1 105 ? -9.284 6.419 -7.383 1.00 56.56 105 VAL A C 1
ATOM 863 O O . VAL A 1 105 ? -10.430 5.985 -7.458 1.00 56.56 105 VAL A O 1
ATOM 866 N N . ILE A 1 106 ? -8.845 7.056 -6.291 1.00 54.97 106 ILE A N 1
ATOM 867 C CA . ILE A 1 106 ? -9.679 7.221 -5.086 1.00 54.97 106 ILE A CA 1
ATOM 868 C C . ILE A 1 106 ? -10.857 8.179 -5.334 1.00 54.97 106 ILE A C 1
ATOM 870 O O . ILE A 1 106 ? -11.892 8.067 -4.688 1.00 54.97 106 ILE A O 1
ATOM 874 N N . LYS A 1 107 ? -10.735 9.131 -6.266 1.00 52.91 107 LYS A N 1
ATOM 875 C CA . LYS A 1 107 ? -11.822 10.065 -6.601 1.00 52.91 107 LYS A CA 1
ATOM 876 C C . LYS A 1 107 ? -12.895 9.452 -7.511 1.00 52.91 107 LYS A C 1
ATOM 878 O O . LYS A 1 107 ? -13.982 10.020 -7.610 1.00 52.91 107 LYS A O 1
ATOM 883 N N . HIS A 1 108 ? -12.592 8.339 -8.180 1.00 49.56 108 HIS A N 1
ATOM 884 C CA . HIS A 1 108 ? -13.494 7.644 -9.105 1.00 49.56 108 HIS A CA 1
ATOM 885 C C . HIS A 1 108 ? -14.077 6.323 -8.565 1.00 49.56 108 HIS A C 1
ATOM 887 O O . HIS A 1 108 ? -14.884 5.711 -9.269 1.00 49.56 108 HIS A O 1
ATOM 893 N N . SER A 1 109 ? -13.687 5.911 -7.354 1.00 46.84 109 SER A N 1
ATOM 894 C CA . SER A 1 109 ? -14.183 4.737 -6.612 1.00 46.84 109 SER A CA 1
ATOM 895 C C . SER A 1 109 ? -15.193 5.173 -5.549 1.00 46.84 109 SER A C 1
ATOM 897 O O . SER A 1 109 ? -16.282 4.563 -5.468 1.00 46.84 109 SER A O 1
#

Organism: Monodelphis domestica (NCBI:txid13616)

Secondary structure (DSSP, 8-state):
-----HHHHHHHHHS-HHHHHHHHHHH---TTTTTS-HHHHHHHHHHHHHHHHHHHHTT--HHHHHHHHHHHHHHHHHHHHSTTS---S-HHHHHHHHHHHHHHHHHH-

pLDDT: mean 71.92, std 14.2, range [40.0, 89.19]

Radius of gyration: 13.37 Å; chains: 1; bounding box: 34×25×36 Å

Foldseek 3Di:
DFQQDLVLLVVLLVDDVVVSLVSLVVRDPQVCLVVDDPVVNVLLSVLLSVQLNVCVVVVHDSVLSSVLNVLSSVVVNVVVVVPVPDDDDDPVVNSVVSVVVSVVVVVVD

InterPro domains:
  IPR032727 Flagellar C1a complex subunit C1a-32 [PTHR28457] (1-83)